Protein AF-A0AAD6TSK4-F1 (afdb_monomer_lite)

pLDDT: mean 87.43, std 9.71, range [56.28, 97.94]

Organism: NCBI:txid1033014

Foldseek 3Di:
DDPLPVVALCLVVPPVSVVVLCVCPDPPDHDDDDDDPPPCPVSSVRNNLLVDPDADDDCDQDPVQWFDCQNVCLCVPQVVVCVVPVVCNVVSVVVSVVSVVVVVVVLVVVVVVLVVVCVVVPDDSVSSNVSSRVRGD

Secondary structure (DSSP, 8-state):
--GGGTTTTGGGTSHHHHHHHHHHS-TTS-------TTSSHHHHHHHHHHHS------SS--TT--S-SHHHHHIIIIIHHHHH-GGGHHHHHHHHHHHHHHHHHHHHHHHHHHHHHHHHH---HHHHHHHHHHHH-

Structure (mmCIF, N/CA/C/O backbone):
data_AF-A0AAD6TSK4-F1
#
_entry.id   AF-A0AAD6TSK4-F1
#
loop_
_atom_site.group_PDB
_atom_site.id
_atom_site.type_symbol
_atom_site.label_atom_id
_atom_site.label_alt_id
_atom_site.label_comp_id
_atom_site.label_asym_id
_atom_site.label_entity_id
_atom_site.label_seq_id
_atom_site.pdbx_PDB_ins_code
_atom_site.Cartn_x
_atom_site.Cartn_y
_atom_site.Cartn_z
_atom_site.occupancy
_atom_site.B_iso_or_equiv
_atom_site.auth_seq_id
_atom_site.auth_comp_id
_atom_site.auth_asym_id
_atom_site.auth_atom_id
_atom_site.pdbx_PDB_model_num
ATOM 1 N N . PRO A 1 1 ? -20.853 1.005 -6.264 1.00 56.28 1 PRO A N 1
ATOM 2 C CA . PRO A 1 1 ? -20.037 0.802 -5.037 1.00 56.28 1 PRO A CA 1
ATOM 3 C C . PRO A 1 1 ? -18.964 -0.276 -5.273 1.00 56.28 1 PRO A C 1
ATOM 5 O O . PRO A 1 1 ? -19.306 -1.346 -5.761 1.00 56.28 1 PRO A O 1
ATOM 8 N N . CYS A 1 2 ? -17.683 -0.005 -4.995 1.00 76.69 2 CYS A N 1
ATOM 9 C CA . CYS A 1 2 ? -16.621 -0.999 -5.198 1.00 76.69 2 CYS A CA 1
ATOM 10 C C . CYS A 1 2 ? -16.609 -2.007 -4.037 1.00 76.69 2 CYS A C 1
ATOM 12 O O . CYS A 1 2 ? -16.344 -1.616 -2.901 1.00 76.69 2 CYS A O 1
ATOM 14 N N . MET A 1 3 ? -16.881 -3.294 -4.307 1.00 81.56 3 MET A N 1
ATOM 15 C CA . MET A 1 3 ? -16.927 -4.344 -3.270 1.00 81.56 3 MET A CA 1
ATOM 16 C C . MET A 1 3 ? -15.614 -4.472 -2.485 1.00 81.56 3 MET A C 1
ATOM 18 O O . MET A 1 3 ? -15.630 -4.847 -1.316 1.00 81.56 3 MET A O 1
ATOM 22 N N . LEU A 1 4 ? -14.479 -4.096 -3.083 1.00 85.12 4 LEU A N 1
ATOM 23 C CA . LEU A 1 4 ? -13.184 -4.086 -2.396 1.00 85.12 4 LEU A CA 1
ATOM 24 C C . LEU A 1 4 ? -13.144 -3.121 -1.204 1.00 85.12 4 LEU A C 1
ATOM 26 O O . LEU A 1 4 ? -12.417 -3.388 -0.252 1.00 85.12 4 LEU A O 1
ATOM 30 N N . LEU A 1 5 ? -13.932 -2.043 -1.238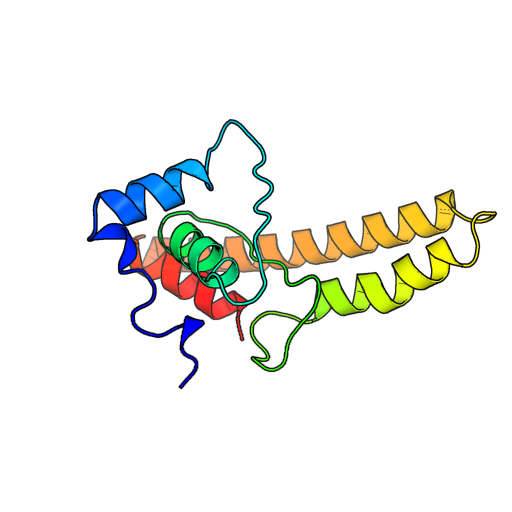 1.00 88.00 5 LEU A N 1
ATOM 31 C CA . LEU A 1 5 ? -13.977 -1.021 -0.189 1.00 88.00 5 LEU A CA 1
ATOM 32 C C . LEU A 1 5 ? -15.152 -1.206 0.782 1.00 88.00 5 LEU A C 1
ATOM 34 O O . LEU A 1 5 ? -15.238 -0.484 1.775 1.00 88.00 5 LEU A O 1
ATOM 38 N N . HIS A 1 6 ? -16.063 -2.143 0.498 1.00 89.56 6 HIS A N 1
ATOM 39 C CA . HIS A 1 6 ? -17.208 -2.415 1.362 1.00 89.56 6 HIS A CA 1
ATOM 40 C C . HIS A 1 6 ? -16.731 -2.937 2.717 1.00 89.56 6 HIS A C 1
ATOM 42 O O . HIS A 1 6 ? -16.049 -3.961 2.773 1.00 89.56 6 HIS A O 1
ATOM 48 N N . ASP A 1 7 ? -17.106 -2.239 3.788 1.00 90.69 7 ASP A N 1
ATOM 49 C CA . ASP A 1 7 ? -16.745 -2.586 5.164 1.00 90.69 7 ASP A CA 1
ATOM 50 C C . ASP A 1 7 ? -15.233 -2.808 5.363 1.00 90.69 7 ASP A C 1
ATOM 52 O O . ASP A 1 7 ? -14.779 -3.768 5.979 1.00 90.69 7 ASP A O 1
ATOM 56 N N . LEU A 1 8 ? -14.425 -1.959 4.720 1.00 92.19 8 LEU A N 1
ATOM 57 C CA . LEU A 1 8 ? -12.967 -2.038 4.758 1.00 92.19 8 LEU A CA 1
ATOM 58 C C . LEU A 1 8 ? -12.431 -1.786 6.176 1.00 92.19 8 LEU A C 1
ATOM 60 O O . LEU A 1 8 ? -12.759 -0.759 6.778 1.00 92.19 8 LEU A O 1
ATOM 64 N N . GLY A 1 9 ? -11.565 -2.671 6.664 1.00 92.38 9 GLY A N 1
ATOM 65 C CA . GLY A 1 9 ? -10.989 -2.624 8.010 1.00 92.38 9 GLY A CA 1
ATOM 66 C C . GLY A 1 9 ? -11.625 -3.620 8.983 1.00 92.38 9 GLY A C 1
ATOM 67 O O . GLY A 1 9 ? -11.041 -3.875 10.028 1.00 92.38 9 GLY A O 1
ATOM 68 N N . SER A 1 10 ? -12.768 -4.219 8.635 1.00 93.31 10 SER A N 1
ATOM 69 C CA . SER A 1 10 ? -13.519 -5.157 9.489 1.00 93.31 10 SER A CA 1
ATOM 70 C C . SER A 1 10 ? -12.761 -6.439 9.841 1.00 93.31 10 SER A C 1
ATOM 72 O O . SER A 1 10 ? -13.117 -7.130 10.792 1.00 93.31 10 SER A O 1
ATOM 74 N N . PHE A 1 11 ? -11.676 -6.775 9.131 1.00 93.69 11 PHE A N 1
ATOM 75 C CA . PHE A 1 11 ? -10.899 -7.981 9.441 1.00 93.69 11 PHE A CA 1
ATOM 76 C C . PHE A 1 11 ? -10.208 -7.891 10.809 1.00 93.69 11 PHE A C 1
ATOM 78 O O . PHE A 1 11 ? -9.750 -8.912 11.313 1.00 93.69 11 PHE A O 1
ATOM 85 N N . SER A 1 12 ? -10.110 -6.702 11.418 1.00 90.44 12 SER A N 1
ATOM 86 C CA . SER A 1 12 ? -9.619 -6.552 12.794 1.00 90.44 12 SER A CA 1
ATOM 87 C C . SER A 1 12 ? -10.542 -7.169 13.844 1.00 90.44 12 SER A C 1
ATOM 89 O O . SER A 1 12 ? -10.062 -7.519 14.930 1.00 90.44 12 SER A O 1
ATOM 91 N N . ASP A 1 13 ? -11.829 -7.292 13.514 1.00 92.88 13 ASP A N 1
ATOM 92 C CA . ASP A 1 13 ? -12.900 -7.657 14.442 1.00 92.88 13 ASP A CA 1
ATOM 93 C C . ASP A 1 13 ? -13.085 -9.182 14.519 1.00 92.88 13 ASP A C 1
ATOM 95 O O . ASP A 1 13 ? -13.572 -9.706 15.520 1.00 92.88 13 ASP A O 1
ATOM 99 N N . ASP A 1 14 ? -12.615 -9.904 13.498 1.00 94.75 14 ASP A N 1
ATOM 100 C CA . ASP A 1 14 ? -12.588 -11.364 13.438 1.00 94.75 14 ASP A CA 1
ATOM 101 C C . ASP A 1 14 ? -11.169 -11.889 13.756 1.00 94.75 14 ASP A C 1
ATOM 103 O O . ASP A 1 14 ? -10.217 -11.604 13.018 1.00 94.75 14 ASP A O 1
ATOM 107 N N . PRO A 1 15 ? -10.986 -12.683 14.831 1.00 94.38 15 PRO A N 1
ATOM 108 C CA . PRO A 1 15 ? -9.677 -13.208 15.216 1.00 94.38 15 PRO A CA 1
ATOM 109 C C . PRO A 1 15 ? -8.973 -14.029 14.126 1.00 94.38 15 PRO A C 1
ATOM 111 O O . PRO A 1 15 ? -7.754 -13.916 13.981 1.00 94.38 15 PRO A O 1
ATOM 114 N N . VAL A 1 16 ? -9.719 -14.821 13.350 1.00 94.69 16 VAL A N 1
ATOM 115 C CA . VAL A 1 16 ? -9.183 -15.703 12.303 1.00 94.69 16 VAL A CA 1
ATOM 116 C C . VAL A 1 16 ? -8.719 -14.881 11.104 1.00 94.69 16 VAL A C 1
ATOM 118 O O . VAL A 1 16 ? -7.630 -15.101 10.564 1.00 94.69 16 VAL A O 1
ATOM 121 N N . LEU A 1 17 ? -9.517 -13.897 10.685 1.00 93.50 17 LEU A N 1
ATOM 122 C CA . LEU A 1 17 ? -9.142 -13.006 9.585 1.00 93.50 17 LEU A CA 1
ATOM 123 C C . LEU A 1 17 ? -7.955 -12.119 9.961 1.00 93.50 17 LEU A C 1
ATOM 125 O O . LEU A 1 17 ? -7.045 -11.934 9.146 1.00 93.50 17 LEU A O 1
ATOM 129 N N . ARG A 1 18 ? -7.916 -11.637 11.204 1.00 93.50 18 ARG A N 1
ATOM 130 C CA . ARG A 1 18 ? -6.787 -10.878 11.742 1.00 93.50 18 ARG A CA 1
ATOM 131 C C . ARG A 1 18 ? -5.499 -11.696 11.753 1.00 93.50 18 ARG A C 1
ATOM 133 O O . ARG A 1 18 ? -4.464 -11.205 11.308 1.00 93.50 18 ARG A O 1
ATOM 140 N N . GLU A 1 19 ? -5.548 -12.949 12.203 1.00 93.19 19 GLU A N 1
ATOM 141 C CA . GLU A 1 19 ? -4.386 -13.846 12.172 1.00 93.19 19 GLU A CA 1
ATOM 142 C C . GLU A 1 19 ? -3.883 -14.069 10.740 1.00 93.19 19 GLU A C 1
ATOM 144 O O . GLU A 1 19 ? -2.682 -13.983 10.472 1.00 93.19 19 GLU A O 1
ATOM 149 N N . ARG A 1 20 ? -4.800 -14.255 9.784 1.00 92.06 20 ARG A N 1
ATOM 150 C CA . ARG A 1 20 ? -4.450 -14.397 8.367 1.00 92.06 20 ARG A CA 1
ATOM 151 C C . ARG A 1 20 ? -3.748 -13.158 7.809 1.00 92.06 20 ARG A C 1
ATOM 153 O O . ARG A 1 20 ? -2.771 -13.295 7.073 1.00 92.06 20 ARG A O 1
ATOM 160 N N . VAL A 1 21 ? -4.229 -11.961 8.148 1.00 94.06 21 VAL A N 1
ATOM 161 C CA . VAL A 1 21 ? -3.594 -10.691 7.759 1.00 94.06 21 VAL A CA 1
ATOM 162 C C . VAL A 1 21 ? -2.206 -10.565 8.387 1.00 94.06 21 VAL A C 1
ATOM 164 O O . VAL A 1 21 ? -1.247 -10.273 7.673 1.00 94.06 21 VAL A O 1
ATOM 167 N N . ASN A 1 22 ? -2.061 -10.877 9.676 1.00 91.81 22 ASN A N 1
ATOM 168 C CA . ASN A 1 22 ? -0.774 -10.850 10.378 1.00 91.81 22 ASN A CA 1
ATOM 169 C C . ASN A 1 22 ? 0.240 -11.851 9.803 1.00 91.81 22 ASN A C 1
ATOM 171 O O . ASN A 1 22 ? 1.437 -11.570 9.744 1.00 91.81 22 ASN A O 1
ATOM 175 N N . GLY A 1 23 ? -0.227 -13.002 9.311 1.00 91.44 23 GLY A N 1
ATOM 176 C CA . GLY A 1 23 ? 0.613 -13.959 8.594 1.00 91.44 23 GLY A CA 1
ATOM 177 C C . GLY A 1 23 ? 1.223 -13.384 7.309 1.00 91.44 23 GLY A C 1
ATOM 178 O O . GLY A 1 23 ? 2.332 -13.778 6.932 1.00 91.44 23 GLY A O 1
ATOM 179 N N . ILE A 1 24 ? 0.530 -12.439 6.663 1.00 92.56 24 ILE A N 1
ATOM 180 C CA . ILE A 1 24 ? 0.983 -11.750 5.447 1.00 92.56 24 ILE A CA 1
ATOM 181 C C . ILE A 1 24 ? 1.868 -10.547 5.796 1.00 92.56 24 ILE A C 1
ATOM 183 O O . ILE A 1 24 ? 2.960 -10.411 5.242 1.00 92.56 24 ILE A O 1
ATOM 187 N N . PHE A 1 25 ? 1.411 -9.692 6.712 1.00 91.44 25 PHE A N 1
ATOM 188 C CA . PHE A 1 25 ? 2.080 -8.458 7.129 1.00 91.44 25 PHE A CA 1
ATOM 189 C C . PHE A 1 25 ? 2.993 -8.715 8.329 1.00 91.44 25 PHE A C 1
ATOM 191 O O . PHE A 1 25 ? 2.711 -8.322 9.458 1.00 91.44 25 PHE A O 1
ATOM 198 N N . ASN A 1 26 ? 4.108 -9.390 8.066 1.00 86.38 26 ASN A N 1
ATOM 199 C CA . ASN A 1 26 ? 5.119 -9.702 9.067 1.00 86.38 26 ASN A CA 1
ATOM 200 C C . ASN A 1 26 ? 6.333 -8.765 8.906 1.00 86.38 26 ASN A C 1
ATOM 202 O O . ASN A 1 26 ? 6.787 -8.524 7.790 1.00 86.38 26 ASN A O 1
ATOM 206 N N . LYS A 1 27 ? 6.847 -8.225 10.018 1.00 85.50 27 LYS A N 1
ATOM 207 C CA . LYS A 1 27 ? 7.949 -7.245 10.024 1.00 85.50 27 LYS A CA 1
ATOM 208 C C . LYS A 1 27 ? 9.307 -7.849 9.648 1.00 85.50 27 LYS A C 1
ATOM 210 O O . LYS A 1 27 ? 10.162 -7.125 9.150 1.00 85.50 27 LYS A O 1
ATOM 215 N N . ASP A 1 28 ? 9.479 -9.152 9.842 1.00 90.00 28 ASP A N 1
ATOM 216 C CA . ASP A 1 28 ? 10.769 -9.841 9.735 1.00 90.00 28 ASP A CA 1
ATOM 217 C C . ASP A 1 28 ? 10.950 -10.570 8.396 1.00 90.00 28 ASP A C 1
ATOM 219 O O . ASP A 1 28 ? 12.004 -11.149 8.132 1.00 90.00 28 ASP A O 1
ATOM 223 N N . ARG A 1 29 ? 9.926 -10.574 7.529 1.00 89.62 29 ARG A N 1
ATOM 224 C CA . ARG A 1 29 ? 9.975 -11.279 6.242 1.00 89.62 29 ARG A CA 1
ATOM 225 C C . ARG A 1 29 ? 9.193 -10.580 5.143 1.00 89.62 29 ARG A C 1
ATOM 227 O O . ARG A 1 29 ? 8.146 -9.981 5.368 1.00 89.62 29 ARG A O 1
ATOM 234 N N . HIS A 1 30 ? 9.660 -10.756 3.913 1.00 91.94 30 HIS A N 1
ATOM 235 C CA . HIS A 1 30 ? 8.878 -10.430 2.727 1.00 91.94 30 HIS A CA 1
ATOM 236 C C . HIS A 1 30 ? 7.887 -11.557 2.425 1.00 91.94 30 HIS A C 1
ATOM 238 O O . HIS A 1 30 ? 8.261 -12.730 2.409 1.00 91.94 30 HIS A O 1
ATOM 244 N N . THR A 1 31 ? 6.634 -11.200 2.143 1.00 93.38 31 THR A N 1
ATOM 245 C CA . THR A 1 31 ? 5.586 -12.167 1.800 1.00 93.38 31 THR A CA 1
ATOM 246 C C . THR A 1 31 ? 5.206 -12.041 0.332 1.00 93.38 31 THR A C 1
ATOM 248 O O . THR A 1 31 ? 4.863 -10.958 -0.141 1.00 93.38 31 THR A O 1
ATOM 251 N N . PHE A 1 32 ? 5.200 -13.167 -0.380 1.00 92.38 32 PHE A N 1
ATOM 252 C CA . PHE A 1 32 ? 4.661 -13.260 -1.733 1.00 92.38 32 PHE A CA 1
ATOM 253 C C . PHE A 1 32 ? 3.332 -14.023 -1.708 1.00 92.38 32 PHE A C 1
ATOM 255 O O . PHE A 1 32 ? 3.297 -15.212 -1.399 1.00 92.38 32 PHE A O 1
ATOM 262 N N . LEU A 1 33 ? 2.223 -13.336 -2.002 1.00 91.44 33 LEU A N 1
ATOM 263 C CA . LEU A 1 33 ? 0.878 -13.917 -1.960 1.00 91.44 33 LEU A CA 1
ATOM 264 C C . LEU A 1 33 ? 0.418 -14.342 -3.361 1.00 91.44 33 LEU A C 1
ATOM 266 O O . LEU A 1 33 ? -0.034 -13.517 -4.158 1.00 91.44 33 LEU A O 1
ATOM 270 N N . VAL A 1 34 ? 0.470 -15.646 -3.633 1.00 90.69 34 VAL A N 1
ATOM 271 C CA . VAL A 1 34 ? 0.016 -16.243 -4.899 1.00 90.69 34 VAL A CA 1
ATOM 272 C C . VAL A 1 34 ? -1.271 -17.017 -4.671 1.00 90.69 34 VAL A C 1
ATOM 274 O O . VAL A 1 34 ? -1.339 -17.849 -3.779 1.00 90.69 34 VAL A O 1
ATOM 277 N N . ASN A 1 35 ? -2.295 -16.730 -5.475 1.00 88.50 35 ASN A N 1
ATOM 278 C CA . ASN A 1 35 ? -3.575 -17.442 -5.495 1.00 88.50 35 ASN A CA 1
ATOM 279 C C . ASN A 1 35 ? -4.294 -17.194 -6.827 1.00 88.50 35 ASN A C 1
ATOM 281 O O . ASN A 1 35 ? -3.958 -16.245 -7.549 1.00 88.50 35 ASN A O 1
ATOM 285 N N . ALA A 1 36 ? -5.34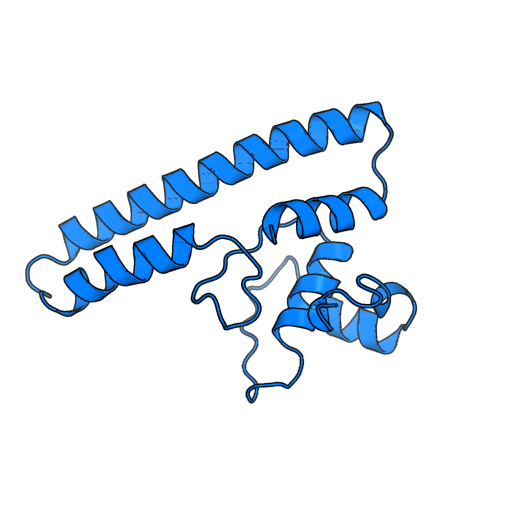2 -17.974 -7.102 1.00 87.81 36 ALA A N 1
ATOM 286 C CA . ALA A 1 36 ? -6.214 -17.782 -8.259 1.00 87.81 36 ALA A CA 1
ATOM 287 C C . ALA A 1 36 ? -6.825 -16.357 -8.316 1.00 87.81 36 ALA A C 1
ATOM 289 O O . ALA A 1 36 ? -6.949 -15.681 -7.285 1.00 87.81 36 ALA A O 1
ATOM 290 N N . PRO A 1 37 ? -7.171 -15.831 -9.506 1.00 85.69 37 PRO A N 1
ATOM 291 C CA . PRO A 1 37 ? -7.915 -14.576 -9.632 1.00 85.69 37 PRO A CA 1
ATOM 292 C C . PRO A 1 37 ? -9.213 -14.595 -8.807 1.00 85.69 37 PRO A C 1
ATOM 294 O O . PRO A 1 37 ? -9.815 -15.645 -8.619 1.00 85.69 37 PRO A O 1
ATOM 297 N N . GLY A 1 38 ? -9.633 -13.444 -8.278 1.00 83.81 38 GLY A N 1
ATOM 298 C CA . GLY A 1 38 ? -10.889 -13.334 -7.518 1.00 83.81 38 GLY A CA 1
ATOM 299 C C . GLY A 1 38 ? -10.860 -13.841 -6.067 1.00 83.81 38 GLY A C 1
ATOM 300 O O . GLY A 1 38 ? -11.800 -13.581 -5.329 1.00 83.81 38 GLY A O 1
ATOM 301 N N . THR A 1 39 ? -9.776 -14.459 -5.585 1.00 87.62 39 THR A N 1
ATOM 302 C CA . THR A 1 39 ? -9.697 -14.998 -4.206 1.00 87.62 39 THR A CA 1
ATOM 303 C C . THR A 1 39 ? -9.467 -13.943 -3.108 1.00 87.62 39 THR A C 1
ATOM 305 O O . THR A 1 39 ? -8.986 -14.272 -2.025 1.00 87.62 39 THR A O 1
ATOM 308 N N . GLY A 1 40 ? -9.698 -12.658 -3.388 1.00 88.94 40 GLY A N 1
ATOM 309 C CA . GLY A 1 40 ? -9.562 -11.591 -2.389 1.00 88.94 40 GLY A CA 1
ATOM 310 C C . GLY A 1 40 ? -8.128 -11.171 -2.032 1.00 88.94 40 GLY A C 1
ATOM 311 O O . GLY A 1 40 ? -7.933 -10.538 -1.002 1.00 88.94 40 GLY A O 1
ATOM 312 N N . LYS A 1 41 ? -7.114 -11.461 -2.864 1.00 91.69 41 LYS A N 1
ATOM 313 C CA . LYS A 1 41 ? -5.716 -11.031 -2.613 1.00 91.69 41 LYS A CA 1
ATOM 314 C C . LYS A 1 41 ? -5.594 -9.522 -2.368 1.00 91.69 41 LYS A C 1
ATOM 316 O O . LYS A 1 41 ? -4.975 -9.101 -1.398 1.00 91.69 41 LYS A O 1
ATOM 321 N N . THR A 1 42 ? -6.219 -8.721 -3.232 1.00 91.88 42 THR A N 1
ATOM 322 C CA . THR A 1 42 ? -6.236 -7.257 -3.111 1.00 91.88 42 THR A CA 1
ATOM 323 C C . THR A 1 42 ? -6.935 -6.818 -1.828 1.00 91.88 42 THR A C 1
ATOM 325 O O . THR A 1 42 ? -6.431 -5.948 -1.127 1.00 91.88 42 THR A O 1
ATOM 328 N N . ARG A 1 43 ? -8.045 -7.478 -1.465 1.00 92.81 43 ARG A N 1
ATOM 329 C CA . ARG A 1 43 ? -8.751 -7.211 -0.208 1.00 92.81 43 ARG A CA 1
ATOM 330 C C . ARG A 1 43 ? -7.868 -7.499 1.007 1.00 92.81 43 ARG A C 1
ATOM 332 O O . ARG A 1 43 ? -7.783 -6.651 1.878 1.00 92.81 43 ARG A O 1
ATOM 339 N N . LEU A 1 44 ? -7.152 -8.625 1.036 1.00 94.12 44 LEU A N 1
ATOM 340 C CA . LEU A 1 44 ? -6.207 -8.947 2.116 1.00 94.12 44 LEU A CA 1
ATOM 341 C C . LEU A 1 44 ? -5.088 -7.904 2.249 1.00 94.12 44 LEU A C 1
ATOM 343 O O . LEU A 1 44 ? -4.718 -7.544 3.363 1.00 94.12 44 LEU A O 1
ATOM 347 N N . ALA A 1 45 ? -4.567 -7.399 1.126 1.00 93.94 45 ALA A N 1
ATOM 348 C CA . ALA A 1 45 ? -3.573 -6.328 1.145 1.00 93.94 45 ALA A CA 1
ATOM 349 C C . ALA A 1 45 ? -4.148 -5.021 1.720 1.00 93.94 45 ALA A C 1
ATOM 351 O O . ALA A 1 45 ? -3.490 -4.361 2.520 1.00 93.94 45 ALA A O 1
ATOM 352 N N . PHE A 1 46 ? -5.380 -4.665 1.350 1.00 94.69 46 PHE A N 1
ATOM 353 C CA . PHE A 1 46 ? -6.066 -3.480 1.868 1.00 94.69 46 PHE A CA 1
ATOM 354 C C . PHE A 1 46 ? -6.361 -3.592 3.365 1.00 94.69 46 PHE A C 1
ATOM 356 O O . PHE A 1 46 ? -6.054 -2.672 4.112 1.00 94.69 46 PHE A O 1
ATOM 363 N N . GLU A 1 47 ? -6.872 -4.734 3.820 1.00 95.50 47 GLU A N 1
ATOM 364 C CA . GLU A 1 47 ? -7.133 -4.990 5.241 1.00 95.50 47 GLU A CA 1
ATOM 365 C C . GLU A 1 47 ? -5.852 -4.893 6.080 1.00 95.50 47 GLU A C 1
ATOM 367 O O . GLU A 1 47 ? -5.835 -4.249 7.129 1.00 95.50 47 GLU A O 1
ATOM 372 N N . GLY A 1 48 ? -4.735 -5.432 5.585 1.00 95.06 48 GLY A N 1
ATOM 373 C CA . GLY A 1 48 ? -3.448 -5.273 6.260 1.00 95.06 48 GLY A CA 1
ATOM 374 C C . GLY A 1 48 ? -2.953 -3.832 6.324 1.00 95.06 48 GLY A C 1
ATOM 375 O O . GLY A 1 48 ? -2.377 -3.444 7.339 1.00 95.06 48 GLY A O 1
ATOM 376 N N . LEU A 1 49 ? -3.232 -3.017 5.304 1.00 95.31 49 LEU A N 1
ATOM 377 C CA . LEU A 1 49 ? -2.926 -1.581 5.301 1.00 95.31 49 LEU A CA 1
ATOM 378 C C . LEU A 1 49 ? -3.902 -0.740 6.141 1.00 95.31 49 LEU A C 1
ATOM 380 O O . LEU A 1 49 ? -3.580 0.388 6.501 1.00 95.31 49 LEU A O 1
ATOM 384 N N . CYS A 1 50 ? -5.068 -1.273 6.507 1.00 94.88 50 CYS A N 1
ATOM 385 C CA . CYS A 1 50 ? -5.902 -0.668 7.546 1.00 94.88 50 CYS A CA 1
ATOM 386 C C . CYS A 1 50 ? -5.322 -0.889 8.948 1.00 94.88 50 CYS A C 1
ATOM 388 O O . CYS A 1 50 ? -5.521 -0.049 9.816 1.00 94.88 50 CYS A O 1
ATOM 390 N N . GLN A 1 51 ? -4.573 -1.975 9.155 1.00 92.50 51 GLN A N 1
ATOM 391 C CA . GLN A 1 51 ? -3.964 -2.326 10.445 1.00 92.50 51 GLN A CA 1
ATOM 392 C C . GLN A 1 51 ? -2.517 -1.818 10.575 1.00 92.50 51 GLN A C 1
ATOM 394 O O . GLN A 1 51 ? -2.008 -1.617 11.681 1.00 92.50 51 GLN A O 1
ATOM 399 N N . ASN A 1 52 ? -1.845 -1.555 9.452 1.00 93.25 52 ASN A N 1
ATOM 400 C CA . ASN A 1 52 ? -0.440 -1.164 9.394 1.00 93.25 52 ASN A CA 1
ATOM 401 C C . ASN A 1 52 ? -0.247 0.062 8.503 1.00 93.25 52 ASN A C 1
ATOM 403 O O . ASN A 1 52 ? -0.783 0.136 7.401 1.00 93.25 52 ASN A O 1
ATOM 407 N N . TRP A 1 53 ? 0.594 0.998 8.939 1.00 94.19 53 TRP A N 1
ATOM 408 C CA . TRP A 1 53 ? 1.052 2.072 8.064 1.00 94.19 53 TRP A CA 1
ATOM 409 C C . TRP A 1 53 ? 1.857 1.497 6.900 1.00 94.19 53 TRP A C 1
ATOM 411 O O . TRP A 1 53 ? 2.769 0.696 7.107 1.00 94.19 53 TRP A O 1
ATOM 421 N N . GLY A 1 54 ? 1.548 1.920 5.677 1.00 94.38 54 GLY A N 1
ATOM 422 C CA . GLY A 1 54 ? 2.250 1.415 4.507 1.00 94.38 54 GLY A CA 1
ATOM 423 C C . GLY A 1 54 ? 1.855 2.092 3.206 1.00 94.38 54 GLY A C 1
ATOM 424 O O . GLY A 1 54 ? 0.920 2.892 3.145 1.00 94.38 54 GLY A O 1
ATOM 425 N N . LEU A 1 55 ? 2.604 1.758 2.158 1.00 94.88 55 LEU A N 1
ATOM 426 C CA . LEU A 1 55 ? 2.393 2.252 0.804 1.00 94.88 55 LEU A CA 1
ATOM 427 C C . LEU A 1 55 ? 1.833 1.140 -0.085 1.00 94.88 55 LEU A C 1
ATOM 429 O O . LEU A 1 55 ? 2.342 0.020 -0.067 1.00 94.88 55 LEU A O 1
ATOM 433 N N . TYR A 1 56 ? 0.826 1.458 -0.896 1.00 94.19 56 TYR A N 1
ATOM 434 C CA . TYR A 1 56 ? 0.226 0.526 -1.850 1.00 94.19 56 TYR A CA 1
ATOM 435 C C . TYR A 1 56 ? 0.584 0.892 -3.290 1.00 94.19 56 TYR A C 1
ATOM 437 O O . TYR A 1 56 ? 0.181 1.944 -3.783 1.00 94.19 56 TYR A O 1
ATOM 445 N N . PHE A 1 57 ? 1.310 0.024 -3.994 1.00 92.12 57 PHE A N 1
ATOM 446 C CA . PHE A 1 57 ? 1.680 0.239 -5.395 1.00 92.12 57 PHE A CA 1
ATOM 447 C C . PHE A 1 57 ? 0.926 -0.718 -6.319 1.00 92.12 57 PHE A C 1
ATOM 449 O O . PHE A 1 57 ? 1.039 -1.937 -6.187 1.00 92.12 57 PHE A O 1
ATOM 456 N N . THR A 1 58 ? 0.219 -0.169 -7.307 1.00 89.50 58 THR A N 1
ATOM 457 C CA . THR A 1 58 ? -0.507 -0.957 -8.308 1.00 89.50 58 THR A CA 1
ATOM 458 C C . THR A 1 58 ? 0.378 -1.228 -9.523 1.00 89.50 58 THR A C 1
ATOM 460 O O . THR A 1 58 ? 0.653 -0.335 -10.322 1.00 89.50 58 THR A O 1
ATOM 463 N N . ALA A 1 59 ? 0.829 -2.473 -9.694 1.00 83.19 59 ALA A N 1
ATOM 464 C CA . ALA A 1 59 ? 1.645 -2.854 -10.854 1.00 83.19 59 ALA A CA 1
ATOM 465 C C . ALA A 1 59 ? 0.831 -2.910 -12.163 1.00 83.19 59 ALA A C 1
ATOM 467 O O . ALA A 1 59 ? 1.356 -2.617 -13.236 1.00 83.19 59 ALA A O 1
ATOM 468 N N . ALA A 1 60 ? -0.452 -3.264 -12.079 1.00 81.50 60 ALA A N 1
ATOM 469 C CA . ALA A 1 60 ? -1.388 -3.261 -13.195 1.00 81.50 60 ALA A CA 1
ATOM 470 C C . ALA A 1 60 ? -2.762 -2.831 -12.680 1.00 81.50 60 ALA A C 1
ATOM 472 O O . ALA A 1 60 ? -3.313 -3.484 -11.797 1.00 81.50 60 ALA A O 1
ATOM 473 N N . VAL A 1 61 ? -3.278 -1.721 -13.206 1.00 71.94 61 VAL A N 1
ATOM 474 C CA . VAL A 1 61 ? -4.620 -1.233 -12.866 1.00 71.94 61 VAL A CA 1
ATOM 475 C C . VAL A 1 61 ? -5.631 -2.078 -13.642 1.00 71.94 61 VAL A C 1
ATOM 477 O O . VAL A 1 61 ? -5.489 -2.243 -14.859 1.00 71.94 61 VAL A O 1
ATOM 480 N N . ASP A 1 62 ? -6.585 -2.676 -12.932 1.00 71.75 62 ASP A N 1
ATOM 481 C CA . ASP A 1 62 ? -7.686 -3.442 -13.518 1.00 71.75 62 ASP A CA 1
ATOM 482 C C . ASP A 1 62 ? -8.925 -2.551 -13.728 1.00 71.75 62 ASP A C 1
ATOM 484 O O . ASP A 1 62 ? -8.881 -1.336 -13.549 1.00 71.75 62 ASP A O 1
ATOM 488 N N . SER A 1 63 ? -10.053 -3.144 -14.120 1.00 69.44 63 SER A N 1
ATOM 489 C CA . SER A 1 63 ? -11.302 -2.415 -14.374 1.00 69.44 63 SER A CA 1
ATOM 490 C C . SER A 1 63 ? -11.911 -1.733 -13.142 1.00 69.44 63 SER A C 1
ATOM 492 O O . SER A 1 63 ? -12.905 -1.029 -13.288 1.00 69.44 63 SER A O 1
ATOM 494 N N . SER A 1 64 ? -11.380 -1.964 -11.934 1.00 69.94 64 SER A N 1
ATOM 495 C CA . SER A 1 64 ? -11.833 -1.270 -10.723 1.00 69.94 64 SER A CA 1
ATOM 496 C C . SER A 1 64 ? -11.276 0.150 -10.596 1.00 69.94 64 SER A C 1
ATOM 498 O O . SER A 1 64 ? -11.788 0.905 -9.772 1.00 69.94 64 SER A O 1
ATOM 500 N N . ASP A 1 65 ? -10.260 0.494 -11.400 1.00 75.88 65 ASP A N 1
ATOM 501 C CA . ASP A 1 65 ? -9.558 1.787 -11.409 1.00 75.88 65 ASP A CA 1
ATOM 502 C C . ASP A 1 65 ? -9.075 2.231 -10.013 1.00 75.88 65 ASP A C 1
ATOM 504 O O . ASP A 1 65 ? -8.996 3.414 -9.696 1.00 75.88 65 ASP A O 1
ATOM 508 N N . LEU A 1 66 ? -8.786 1.255 -9.138 1.00 83.56 66 LEU A N 1
ATOM 509 C CA . LEU A 1 66 ? -8.288 1.501 -7.789 1.00 83.56 66 LEU A CA 1
ATOM 510 C C . LEU A 1 66 ? -6.756 1.532 -7.753 1.00 83.56 66 LEU A C 1
ATOM 512 O O . LEU A 1 66 ? -6.072 0.563 -8.102 1.00 83.56 66 LEU A O 1
ATOM 516 N N . GLY A 1 67 ? -6.229 2.624 -7.204 1.00 85.25 67 GLY A N 1
ATOM 517 C CA . GLY A 1 67 ? -4.796 2.853 -7.038 1.00 85.25 67 GLY A CA 1
ATOM 518 C C . GLY A 1 67 ? -4.166 3.633 -8.187 1.00 85.25 67 GLY A C 1
ATOM 519 O O . GLY A 1 67 ? -4.678 3.679 -9.300 1.00 85.25 67 GLY A O 1
ATOM 520 N N . SER A 1 68 ? -3.017 4.255 -7.916 1.00 87.06 68 SER A N 1
ATOM 521 C CA . SER A 1 68 ? -2.367 5.098 -8.923 1.00 87.06 68 SER A CA 1
ATOM 522 C C . SER A 1 68 ? -1.734 4.292 -10.067 1.00 87.06 68 SER A C 1
ATOM 524 O O . SER A 1 68 ? -1.156 3.215 -9.883 1.00 87.06 68 SER A O 1
ATOM 526 N N . ASN A 1 69 ? -1.790 4.873 -11.267 1.00 87.44 69 ASN A N 1
ATOM 527 C CA . ASN A 1 69 ? -1.246 4.297 -12.495 1.00 87.44 69 ASN A CA 1
ATOM 528 C C . ASN A 1 69 ? 0.268 4.547 -12.671 1.00 87.44 69 ASN A C 1
ATOM 530 O O . ASN A 1 69 ? 0.847 4.134 -13.677 1.00 87.44 69 ASN A O 1
ATOM 534 N N . ASP A 1 70 ? 0.927 5.216 -11.718 1.00 88.38 70 ASP A N 1
ATOM 535 C CA . ASP A 1 70 ? 2.323 5.658 -11.857 1.00 88.38 70 ASP A CA 1
ATOM 536 C C . ASP A 1 70 ? 3.272 4.476 -12.075 1.00 88.38 70 ASP A C 1
ATOM 538 O O . ASP A 1 70 ? 4.079 4.468 -13.007 1.00 88.38 70 ASP A O 1
ATOM 542 N N . MET A 1 71 ? 3.130 3.432 -11.252 1.00 87.88 71 MET A N 1
ATOM 543 C CA . MET A 1 71 ? 3.962 2.234 -11.352 1.00 87.88 71 MET A CA 1
ATOM 544 C C . MET A 1 71 ? 3.701 1.481 -12.657 1.00 87.88 71 MET A C 1
ATOM 546 O O . MET A 1 71 ? 4.634 1.122 -13.370 1.00 87.88 71 MET A O 1
ATOM 550 N N . ASN A 1 72 ? 2.432 1.282 -13.011 1.00 87.75 72 ASN A N 1
ATOM 551 C CA . ASN A 1 72 ? 2.033 0.633 -14.258 1.00 87.75 72 ASN A CA 1
ATOM 552 C C . ASN A 1 72 ? 2.587 1.381 -15.486 1.00 87.75 72 ASN A C 1
ATOM 554 O O . ASN A 1 72 ? 3.085 0.752 -16.421 1.00 87.75 72 ASN A O 1
AT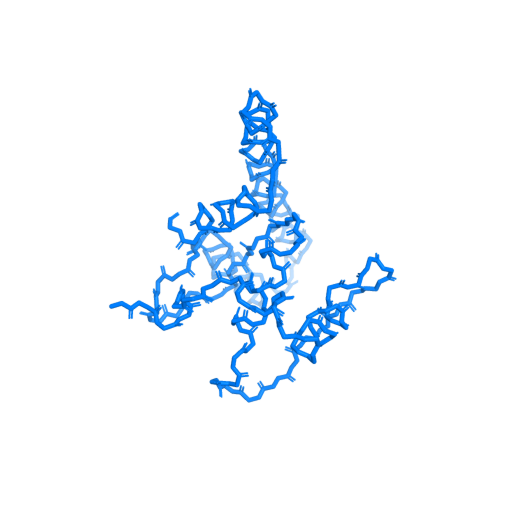OM 558 N N . ARG A 1 73 ? 2.603 2.721 -15.466 1.00 85.88 73 ARG A N 1
ATOM 559 C CA . ARG A 1 73 ? 3.214 3.540 -16.521 1.00 85.88 73 ARG A CA 1
ATOM 560 C C . ARG A 1 73 ? 4.721 3.298 -16.632 1.00 85.88 73 ARG A C 1
ATOM 562 O O . ARG A 1 73 ? 5.201 3.084 -17.744 1.00 85.88 73 ARG A O 1
ATOM 569 N N . ILE A 1 74 ? 5.450 3.264 -15.512 1.00 86.25 74 ILE A N 1
ATOM 570 C CA . ILE A 1 74 ? 6.890 2.941 -15.492 1.00 86.25 74 ILE A CA 1
ATOM 571 C C . ILE A 1 74 ? 7.129 1.528 -16.050 1.00 86.25 74 ILE A C 1
ATOM 573 O O . ILE A 1 74 ? 7.971 1.330 -16.927 1.00 86.25 74 ILE A O 1
ATOM 577 N N . LEU A 1 75 ? 6.351 0.538 -15.605 1.00 83.88 75 LEU A N 1
ATOM 578 C CA . LEU A 1 75 ? 6.485 -0.852 -16.050 1.00 83.88 75 LEU A CA 1
ATOM 579 C C . LEU A 1 75 ? 6.173 -1.019 -17.550 1.00 83.88 75 LEU A C 1
ATOM 581 O O . LEU A 1 75 ? 6.881 -1.732 -18.266 1.00 83.88 75 LEU A O 1
ATOM 585 N N . ARG A 1 76 ? 5.138 -0.348 -18.067 1.00 82.75 76 ARG A N 1
ATOM 586 C CA . ARG A 1 76 ? 4.779 -0.419 -19.493 1.00 82.75 76 ARG A CA 1
ATOM 587 C C . ARG A 1 76 ? 5.768 0.309 -20.396 1.00 82.75 76 ARG A C 1
ATOM 589 O O . ARG A 1 76 ? 6.017 -0.186 -21.494 1.00 82.75 76 ARG A O 1
ATOM 596 N N . ASN A 1 77 ? 6.315 1.439 -19.955 1.00 78.88 77 ASN A N 1
ATOM 597 C CA . ASN A 1 77 ? 7.136 2.308 -20.801 1.00 78.88 77 ASN A CA 1
ATOM 598 C C . ASN A 1 77 ? 8.637 2.057 -20.684 1.00 78.88 77 ASN A C 1
ATOM 600 O O . ASN A 1 77 ? 9.349 2.305 -21.642 1.00 78.88 77 ASN A O 1
ATOM 604 N N . GLU A 1 78 ? 9.131 1.542 -19.564 1.00 73.19 78 GLU A N 1
ATOM 605 C CA . GLU A 1 78 ? 10.577 1.385 -19.371 1.00 73.19 78 GLU A CA 1
ATOM 606 C C . GLU A 1 78 ? 10.964 -0.090 -19.293 1.00 73.19 78 GLU A C 1
ATOM 608 O O . GLU A 1 78 ? 11.856 -0.539 -20.012 1.00 73.19 78 GLU A O 1
ATOM 613 N N . VAL A 1 79 ? 10.234 -0.895 -18.510 1.00 70.44 79 VAL A N 1
ATOM 614 C CA . VAL A 1 79 ? 10.550 -2.327 -18.358 1.00 70.44 79 VAL A CA 1
ATOM 615 C C . VAL A 1 79 ? 10.290 -3.097 -19.651 1.00 70.44 79 VAL A C 1
ATOM 617 O O . VAL A 1 79 ? 11.144 -3.870 -20.082 1.00 70.44 79 VAL A O 1
ATOM 620 N N . ARG A 1 80 ? 9.159 -2.864 -20.334 1.00 70.19 80 ARG A N 1
ATOM 621 C CA . ARG A 1 80 ? 8.906 -3.517 -21.636 1.00 70.19 80 ARG A CA 1
ATOM 622 C C . ARG A 1 80 ? 9.953 -3.162 -22.687 1.00 70.19 80 ARG A C 1
ATOM 624 O O . ARG A 1 80 ? 10.285 -4.008 -23.513 1.00 70.19 80 ARG A O 1
ATOM 631 N N . TRP A 1 81 ? 10.454 -1.932 -22.682 1.00 65.94 81 TRP A N 1
ATOM 632 C CA . TRP A 1 81 ? 11.463 -1.499 -23.646 1.00 65.94 81 TRP A CA 1
ATOM 633 C C . TRP A 1 81 ? 12.841 -2.073 -23.319 1.00 65.94 81 TRP A C 1
ATOM 635 O O . TRP A 1 81 ? 13.529 -2.527 -24.232 1.00 65.94 81 TRP A O 1
ATOM 645 N N . ALA A 1 82 ? 13.193 -2.155 -22.033 1.00 68.88 82 ALA A N 1
ATOM 646 C CA . ALA A 1 82 ? 14.404 -2.820 -21.558 1.00 68.88 82 ALA A CA 1
ATOM 647 C C . ALA A 1 82 ? 14.429 -4.310 -21.944 1.00 68.88 82 ALA A C 1
ATOM 649 O O . ALA A 1 82 ? 15.392 -4.781 -22.543 1.00 68.88 82 ALA A O 1
ATOM 650 N N . LEU A 1 83 ? 13.327 -5.036 -21.705 1.00 69.31 83 LEU A N 1
ATOM 651 C CA . LEU A 1 83 ? 13.210 -6.464 -22.037 1.00 69.31 83 LEU A CA 1
ATOM 652 C C . LEU A 1 83 ? 13.339 -6.750 -23.542 1.00 69.31 83 LEU A C 1
ATOM 654 O O . LEU A 1 83 ? 13.774 -7.831 -23.928 1.00 69.31 83 LEU A O 1
ATOM 658 N N . ARG A 1 84 ? 12.983 -5.791 -24.405 1.00 70.69 84 ARG A N 1
ATOM 659 C CA . ARG A 1 84 ? 13.103 -5.926 -25.867 1.00 70.69 84 ARG A CA 1
ATOM 660 C C . ARG A 1 84 ? 14.510 -5.622 -26.392 1.00 70.69 84 ARG A C 1
ATOM 662 O O . ARG A 1 84 ? 14.776 -5.911 -27.557 1.00 70.69 84 ARG A O 1
ATOM 669 N N . ARG A 1 85 ? 15.400 -5.024 -25.589 1.00 67.38 85 ARG A N 1
ATOM 670 C CA . ARG A 1 85 ? 16.760 -4.622 -26.001 1.00 67.38 85 ARG A CA 1
ATOM 671 C C . ARG A 1 85 ? 17.804 -4.944 -24.920 1.00 67.38 85 ARG A C 1
ATOM 673 O O . ARG A 1 85 ? 18.352 -4.028 -24.305 1.00 67.38 85 ARG A O 1
ATOM 680 N N . PRO A 1 86 ? 18.148 -6.231 -24.740 1.00 60.94 86 PRO A N 1
ATOM 681 C CA . PRO A 1 86 ? 19.036 -6.679 -23.665 1.00 60.94 86 PRO A CA 1
ATOM 682 C C . PRO A 1 86 ? 20.455 -6.081 -23.716 1.00 60.94 86 PRO A C 1
ATOM 684 O O . PRO A 1 86 ? 21.110 -5.981 -22.683 1.00 60.94 86 PRO A O 1
ATOM 687 N N . SER A 1 87 ? 20.930 -5.610 -24.877 1.00 60.66 87 SER A N 1
ATOM 688 C CA . SER A 1 87 ? 22.279 -5.028 -25.009 1.00 60.66 87 SER A CA 1
ATOM 689 C C . SER A 1 87 ? 22.456 -3.654 -24.331 1.00 60.66 87 SER A C 1
ATOM 691 O O . SER A 1 87 ? 23.561 -3.121 -24.331 1.00 60.66 87 SER A O 1
ATOM 693 N N . ARG A 1 88 ? 21.387 -3.053 -23.780 1.00 58.38 88 ARG A N 1
ATOM 694 C CA . ARG A 1 88 ? 21.389 -1.745 -23.084 1.00 58.38 88 ARG A CA 1
ATOM 695 C C . ARG A 1 88 ? 20.987 -1.836 -21.603 1.00 58.38 88 ARG A C 1
ATOM 697 O O . ARG A 1 88 ? 20.653 -0.820 -20.991 1.00 58.38 88 ARG A O 1
ATOM 704 N N . ASN A 1 89 ? 21.015 -3.044 -21.037 1.00 62.59 89 ASN A N 1
ATOM 705 C CA . ASN A 1 89 ? 20.401 -3.373 -19.749 1.00 62.59 89 ASN A CA 1
ATOM 706 C C . ASN A 1 89 ? 20.795 -2.455 -18.582 1.00 62.59 89 ASN A C 1
ATOM 708 O O . ASN A 1 89 ? 19.922 -2.108 -17.786 1.00 62.59 89 ASN A O 1
ATOM 712 N N . ASP A 1 90 ? 22.047 -2.006 -18.490 1.00 66.75 90 ASP A N 1
ATOM 713 C CA . ASP A 1 90 ? 22.491 -1.207 -17.339 1.00 66.75 90 ASP A CA 1
ATOM 714 C C . ASP A 1 90 ? 21.899 0.207 -17.329 1.00 66.75 90 ASP A C 1
ATOM 716 O O . ASP A 1 90 ? 21.411 0.672 -16.295 1.00 66.75 90 ASP A O 1
ATOM 720 N N . ALA A 1 91 ? 21.847 0.866 -18.491 1.00 66.50 91 ALA A N 1
ATOM 721 C CA . ALA A 1 91 ? 21.242 2.191 -18.626 1.00 66.50 91 ALA A CA 1
ATOM 722 C C . ALA A 1 91 ? 19.724 2.139 -18.384 1.00 66.50 91 ALA A C 1
ATOM 724 O O . ALA A 1 91 ? 19.166 2.994 -17.697 1.00 66.50 91 ALA A O 1
ATOM 725 N N . SER A 1 92 ? 19.049 1.102 -18.891 1.00 75.88 92 SER A N 1
ATOM 726 C CA . SER A 1 92 ? 17.617 0.903 -18.653 1.00 75.88 92 SER A CA 1
ATOM 727 C C . SER A 1 92 ? 17.312 0.603 -17.185 1.00 75.88 92 SER A C 1
ATOM 729 O O . SER A 1 92 ? 16.364 1.158 -16.629 1.00 75.88 92 SER A O 1
ATOM 731 N N . ARG A 1 93 ? 18.137 -0.220 -16.524 1.00 78.88 93 ARG A N 1
ATOM 732 C CA . ARG A 1 93 ? 18.002 -0.519 -15.094 1.00 78.88 93 ARG A CA 1
ATOM 733 C C . ARG A 1 93 ? 18.177 0.737 -14.242 1.00 78.88 93 ARG A C 1
ATOM 735 O O . ARG A 1 93 ? 17.372 0.960 -13.344 1.00 78.88 93 ARG A O 1
ATOM 742 N N . GLN A 1 94 ? 19.173 1.575 -14.536 1.00 83.88 94 GLN A N 1
ATOM 743 C CA . GLN A 1 94 ? 19.374 2.842 -13.824 1.00 83.88 94 GLN A CA 1
ATOM 744 C C . GLN A 1 94 ? 18.184 3.792 -13.980 1.00 83.88 94 GLN A C 1
ATOM 746 O O . GLN A 1 94 ? 17.734 4.360 -12.984 1.00 83.88 94 GLN A O 1
ATOM 751 N N . THR A 1 95 ? 17.626 3.922 -15.187 1.00 84.69 95 THR A N 1
ATOM 752 C CA . THR A 1 95 ? 16.420 4.732 -15.416 1.00 84.69 95 THR A CA 1
ATOM 753 C C . THR A 1 95 ? 15.231 4.210 -14.612 1.00 84.69 95 THR A C 1
ATOM 755 O O . THR A 1 95 ? 14.590 4.986 -13.905 1.00 84.69 95 THR A O 1
ATOM 758 N N . ILE A 1 96 ? 14.966 2.899 -14.646 1.00 84.31 96 ILE A N 1
ATOM 759 C CA . ILE A 1 96 ? 13.869 2.284 -13.883 1.00 84.31 96 ILE A CA 1
ATOM 760 C C . ILE A 1 96 ? 14.063 2.504 -12.379 1.00 84.31 96 ILE A C 1
ATOM 762 O O . ILE A 1 96 ? 13.127 2.926 -11.699 1.00 84.31 96 ILE A O 1
ATOM 766 N N . CYS A 1 97 ? 15.274 2.278 -11.860 1.00 88.12 97 CYS A N 1
ATOM 767 C CA . CYS A 1 97 ? 15.596 2.534 -10.457 1.00 88.12 97 CYS A CA 1
ATOM 768 C C . CYS A 1 97 ? 15.354 4.000 -10.087 1.00 88.12 97 CYS A C 1
ATOM 770 O O . CYS A 1 97 ? 14.728 4.275 -9.068 1.00 88.12 97 CYS A O 1
ATOM 772 N N . ARG A 1 98 ? 15.799 4.948 -10.921 1.00 90.62 98 ARG A N 1
ATOM 773 C CA . ARG A 1 98 ? 15.601 6.382 -10.681 1.00 90.62 98 ARG A CA 1
ATOM 774 C C . ARG A 1 98 ? 14.119 6.745 -10.631 1.00 90.62 98 ARG A C 1
ATOM 776 O O . ARG A 1 98 ? 13.710 7.449 -9.713 1.00 90.62 98 ARG A O 1
ATOM 783 N N . LEU A 1 99 ? 13.321 6.250 -11.576 1.00 91.00 99 LEU A N 1
ATOM 784 C CA . LEU A 1 99 ? 11.878 6.500 -11.616 1.00 91.00 99 LEU A CA 1
ATOM 785 C C . LEU A 1 99 ? 11.163 5.886 -10.407 1.00 91.00 99 LEU A C 1
ATOM 787 O O . LEU A 1 99 ? 10.311 6.535 -9.804 1.00 91.00 99 LEU A O 1
ATOM 791 N N . PHE A 1 100 ? 11.544 4.670 -10.008 1.00 90.12 100 PHE A N 1
ATOM 792 C CA . PHE A 1 100 ? 11.012 4.034 -8.805 1.00 90.12 100 PHE A CA 1
ATOM 793 C C . PHE A 1 100 ? 11.355 4.834 -7.543 1.00 90.12 100 PHE A C 1
ATOM 795 O O . PHE A 1 100 ? 10.478 5.077 -6.719 1.00 90.12 100 PHE A O 1
ATOM 802 N N . VAL A 1 101 ? 12.604 5.291 -7.406 1.00 94.12 101 VAL A N 1
ATOM 803 C CA . VAL A 1 101 ? 13.043 6.119 -6.272 1.00 94.12 101 VAL A CA 1
ATOM 804 C C . VAL A 1 101 ? 12.290 7.447 -6.238 1.00 94.12 101 VAL A C 1
ATOM 806 O O . VAL A 1 101 ? 11.845 7.853 -5.171 1.00 94.12 101 VAL A O 1
ATOM 809 N N . GLN A 1 102 ? 12.096 8.105 -7.384 1.00 94.62 102 GLN A N 1
ATOM 810 C CA . GLN A 1 102 ? 11.310 9.340 -7.468 1.00 94.62 102 GLN A CA 1
ATOM 811 C C . GLN A 1 102 ? 9.859 9.118 -7.032 1.00 94.62 102 GLN A C 1
ATOM 813 O O . GLN A 1 102 ? 9.333 9.887 -6.227 1.00 94.62 102 GLN A O 1
ATOM 818 N N . LEU A 1 103 ? 9.232 8.0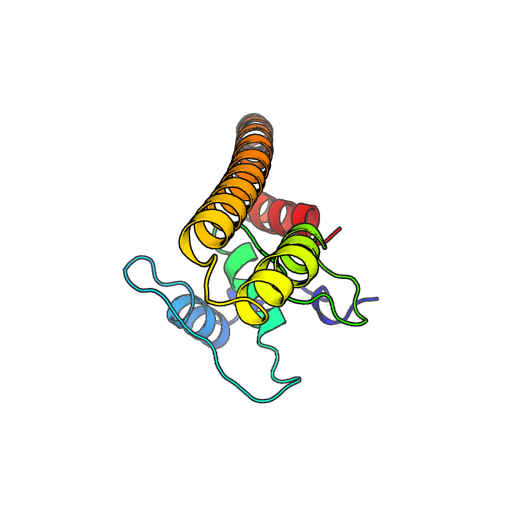40 -7.510 1.00 93.88 103 LEU A N 1
ATOM 819 C CA . LEU A 1 103 ? 7.877 7.675 -7.114 1.00 93.88 103 LEU A CA 1
ATOM 820 C C . LEU A 1 103 ? 7.798 7.383 -5.609 1.00 93.88 103 LEU A C 1
ATOM 822 O O . LEU A 1 103 ? 6.941 7.935 -4.921 1.00 93.88 103 LEU A O 1
ATOM 826 N N . LEU A 1 104 ? 8.708 6.565 -5.080 1.00 95.50 104 LEU A N 1
ATOM 827 C CA . LEU A 1 104 ? 8.753 6.228 -3.659 1.00 95.50 104 LEU A CA 1
ATOM 828 C C . LEU A 1 104 ? 8.959 7.477 -2.795 1.00 95.50 104 LEU A C 1
ATOM 830 O O . LEU A 1 104 ? 8.213 7.683 -1.842 1.00 95.50 104 LEU A O 1
ATOM 834 N N . LEU A 1 105 ? 9.919 8.333 -3.154 1.00 97.31 105 LEU A N 1
ATOM 835 C CA . LEU A 1 105 ? 10.204 9.573 -2.438 1.00 97.31 105 LEU A CA 1
ATOM 836 C C . LEU A 1 105 ? 8.989 10.503 -2.428 1.00 97.31 105 LEU A C 1
ATOM 838 O O . LEU A 1 105 ? 8.625 11.006 -1.370 1.00 97.31 105 LEU A O 1
ATOM 842 N N . SER A 1 106 ? 8.328 10.691 -3.575 1.00 96.19 106 SER A N 1
ATOM 843 C CA . SER A 1 106 ? 7.132 11.538 -3.655 1.00 96.19 106 SER A CA 1
ATOM 844 C C . SER A 1 106 ? 6.035 11.065 -2.696 1.00 96.19 106 SER A C 1
ATOM 846 O O . SER A 1 106 ? 5.472 11.862 -1.947 1.00 96.19 106 SER A O 1
ATOM 848 N N . ARG A 1 107 ? 5.798 9.750 -2.626 1.00 95.44 107 ARG A N 1
ATOM 849 C CA . ARG A 1 107 ? 4.803 9.169 -1.721 1.00 95.44 107 ARG A CA 1
ATOM 850 C C . ARG A 1 107 ? 5.223 9.229 -0.262 1.00 95.44 107 ARG A C 1
ATOM 852 O O . ARG A 1 107 ? 4.365 9.444 0.585 1.00 95.44 107 ARG A O 1
ATOM 859 N N . LEU A 1 108 ? 6.512 9.082 0.040 1.00 97.31 108 LEU A N 1
ATOM 860 C CA . LEU A 1 108 ? 7.035 9.256 1.396 1.00 97.31 108 LEU A CA 1
ATOM 861 C C . LEU A 1 108 ? 6.890 10.701 1.883 1.00 97.31 108 LEU A C 1
ATOM 863 O O . LEU A 1 108 ? 6.558 10.905 3.045 1.00 97.31 108 LEU A O 1
ATOM 867 N N . LEU A 1 109 ? 7.078 11.696 1.011 1.00 97.94 109 LEU A N 1
ATOM 868 C CA . LEU A 1 109 ? 6.849 13.103 1.354 1.00 97.94 109 LEU A CA 1
ATOM 869 C C . LEU A 1 109 ? 5.370 13.379 1.640 1.00 97.94 109 LEU A C 1
ATOM 871 O O . LEU A 1 109 ? 5.044 13.985 2.658 1.00 97.94 109 LEU A O 1
ATOM 875 N N . VAL A 1 110 ? 4.467 12.886 0.785 1.00 96.69 110 VAL A N 1
ATOM 876 C CA . VAL A 1 110 ? 3.016 12.991 1.020 1.00 96.69 110 VAL A CA 1
ATOM 877 C C . VAL A 1 110 ? 2.621 12.274 2.310 1.00 96.69 110 VAL A C 1
ATOM 879 O O . VAL A 1 110 ? 1.867 12.821 3.111 1.00 96.69 110 VAL A O 1
ATOM 882 N N . PHE A 1 111 ? 3.175 11.085 2.549 1.00 97.19 111 PHE A N 1
ATOM 883 C CA . PHE A 1 111 ? 2.947 10.331 3.775 1.00 97.19 111 PHE A CA 1
ATOM 884 C C . PHE A 1 111 ? 3.439 11.082 5.016 1.00 97.19 111 PHE A C 1
ATOM 886 O O . PHE A 1 111 ? 2.733 11.144 6.017 1.00 97.19 111 PHE A O 1
ATOM 893 N N . HIS A 1 112 ? 4.620 11.697 4.945 1.00 97.12 112 HIS A N 1
ATOM 894 C CA . HIS A 1 112 ? 5.168 12.499 6.033 1.00 97.12 112 HIS A CA 1
ATOM 895 C C . HIS A 1 112 ? 4.238 13.663 6.393 1.00 97.12 112 HIS A C 1
ATOM 897 O O . HIS A 1 112 ? 3.875 13.810 7.559 1.00 97.12 112 HIS A O 1
ATOM 903 N N . MET A 1 113 ? 3.778 14.422 5.393 1.00 96.75 113 MET A N 1
ATOM 904 C CA . MET A 1 113 ? 2.808 15.504 5.601 1.00 96.75 113 MET A CA 1
ATOM 905 C C . MET A 1 113 ? 1.490 14.982 6.185 1.00 96.75 113 MET A C 1
ATOM 907 O O . MET A 1 113 ? 0.944 15.577 7.112 1.00 96.75 113 MET A O 1
ATOM 911 N N . PHE A 1 114 ? 0.991 13.846 5.690 1.00 96.50 114 PHE A N 1
ATOM 912 C CA . PHE A 1 114 ? -0.221 13.216 6.213 1.00 96.50 114 PHE A CA 1
ATOM 913 C C . PHE A 1 114 ? -0.082 12.854 7.698 1.00 96.50 114 PHE A C 1
ATOM 915 O O . PHE A 1 114 ? -0.972 13.153 8.492 1.00 96.50 114 PHE A O 1
ATOM 922 N N . VAL A 1 115 ? 1.043 12.248 8.091 1.00 95.81 115 VAL A N 1
ATOM 923 C CA . VAL A 1 115 ? 1.310 11.882 9.489 1.00 95.81 115 VAL A CA 1
ATOM 924 C C . VAL A 1 115 ? 1.420 13.122 10.373 1.00 95.81 115 VAL A C 1
ATOM 926 O O . VAL A 1 115 ? 0.850 13.118 11.459 1.00 95.81 115 VAL A O 1
ATOM 929 N N . GLN A 1 116 ? 2.080 14.190 9.917 1.00 95.88 116 GLN A N 1
ATOM 930 C CA . GLN A 1 116 ? 2.156 15.451 10.668 1.00 95.88 116 GLN A CA 1
ATOM 931 C C . GLN A 1 116 ? 0.765 16.040 10.938 1.00 95.88 116 GLN A C 1
ATOM 933 O O . GLN A 1 116 ? 0.474 16.468 12.052 1.00 95.88 116 GLN A O 1
ATOM 938 N N . LEU A 1 117 ? -0.125 16.010 9.943 1.00 94.75 117 LEU A N 1
ATOM 939 C CA . LEU A 1 117 ? -1.507 16.459 10.116 1.00 94.75 117 LEU A CA 1
ATOM 940 C C . LEU A 1 117 ? -2.285 15.556 11.083 1.00 94.75 117 LEU A C 1
ATOM 942 O O . LEU A 1 117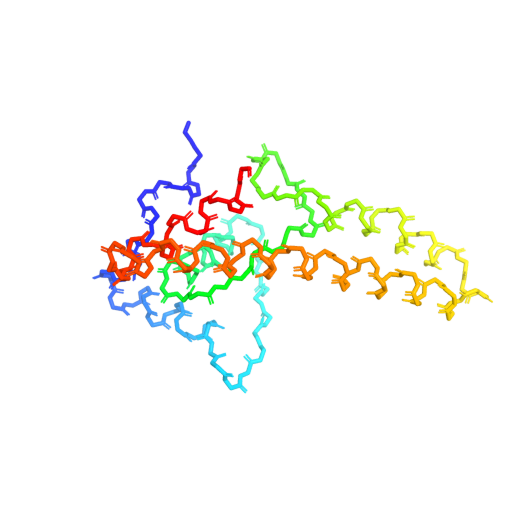 ? -2.973 16.062 11.966 1.00 94.75 117 LEU A O 1
ATOM 946 N N . ALA A 1 118 ? -2.131 14.235 10.964 1.00 94.62 118 ALA A N 1
ATOM 947 C CA . ALA A 1 118 ? -2.776 13.264 11.848 1.00 94.62 118 ALA A CA 1
ATOM 948 C C . ALA A 1 118 ? -2.289 13.363 13.306 1.00 94.62 118 ALA A C 1
ATOM 950 O O . ALA A 1 118 ? -3.052 13.117 14.238 1.00 94.62 118 ALA A O 1
ATOM 951 N N . GLN A 1 119 ? -1.022 13.729 13.525 1.00 94.56 119 GLN A N 1
ATOM 952 C CA . GLN A 1 119 ? -0.472 13.963 14.864 1.00 94.56 119 GLN A CA 1
ATOM 953 C C . GLN A 1 119 ? -1.174 15.125 15.565 1.00 94.56 119 GLN A C 1
ATOM 955 O O . GLN A 1 119 ? -1.489 15.008 16.748 1.00 94.56 119 GLN A O 1
ATOM 960 N N . ASN A 1 120 ? -1.492 16.195 14.833 1.00 92.62 120 ASN A N 1
ATOM 961 C CA . ASN A 1 120 ? -2.188 17.359 15.385 1.00 92.62 120 ASN A CA 1
ATOM 962 C C . ASN A 1 120 ? -3.619 17.033 15.845 1.00 92.62 120 ASN A C 1
ATOM 964 O O . ASN A 1 120 ? -4.145 17.706 16.728 1.00 92.62 120 ASN A O 1
ATOM 968 N N . THR A 1 121 ? -4.246 16.005 15.267 1.00 91.06 121 THR A N 1
ATOM 969 C CA . THR A 1 121 ? -5.605 15.552 15.611 1.00 91.06 121 THR A CA 1
ATOM 970 C C . THR A 1 121 ? -5.635 14.322 16.523 1.00 91.06 121 THR A C 1
ATOM 972 O O . THR A 1 121 ? -6.713 13.904 16.939 1.00 91.06 121 THR A O 1
ATOM 975 N N . GLY A 1 122 ? -4.474 13.742 16.842 1.00 92.06 122 GLY A N 1
ATOM 976 C CA . GLY A 1 122 ? -4.341 12.478 17.566 1.00 92.06 122 GLY A CA 1
ATOM 977 C C . GLY A 1 122 ? -4.422 11.260 16.639 1.00 92.06 122 GLY A C 1
ATOM 978 O O . GLY A 1 122 ? -5.461 10.972 16.045 1.00 92.06 122 GLY A O 1
ATOM 979 N N . ILE A 1 123 ? -3.321 10.508 16.535 1.00 92.06 123 ILE A N 1
ATOM 980 C CA . ILE A 1 123 ? -3.243 9.320 15.673 1.00 92.06 123 ILE A CA 1
ATOM 981 C C . ILE A 1 123 ? -4.190 8.225 16.181 1.00 92.06 123 ILE A C 1
ATOM 983 O O . ILE A 1 123 ? -4.200 7.880 17.360 1.00 92.06 123 ILE A O 1
ATOM 987 N N . SER A 1 124 ? -4.929 7.620 15.254 1.00 91.19 124 SER A N 1
ATOM 988 C CA . SER A 1 124 ? -5.834 6.493 15.501 1.00 91.19 124 SER A CA 1
ATOM 989 C C . SER A 1 124 ? -5.858 5.540 14.302 1.00 91.19 124 SER A C 1
ATOM 991 O O . SER A 1 124 ? -5.408 5.903 13.213 1.00 91.19 124 SER A O 1
ATOM 993 N N . GLU A 1 125 ? -6.424 4.341 14.467 1.00 88.50 125 GLU A N 1
ATOM 994 C CA . GLU A 1 125 ? -6.573 3.350 13.382 1.00 88.50 125 GLU A CA 1
ATOM 995 C C . GLU A 1 125 ? -7.346 3.901 12.172 1.00 88.50 125 GLU A C 1
ATOM 997 O O . GLU A 1 125 ? -7.054 3.570 11.022 1.00 88.50 125 GLU A O 1
ATOM 1002 N N . TYR A 1 126 ? -8.269 4.836 12.411 1.00 92.00 126 TYR A N 1
ATOM 1003 C CA . TYR A 1 126 ? -8.993 5.541 11.355 1.00 92.00 126 TYR A CA 1
ATOM 1004 C C . TYR A 1 126 ? -8.053 6.243 10.360 1.00 92.00 126 TYR A C 1
ATOM 1006 O O . TYR A 1 126 ? -8.306 6.232 9.154 1.00 92.00 126 TYR A O 1
ATOM 1014 N N . HIS A 1 127 ? -6.925 6.785 10.830 1.00 95.44 127 HIS A N 1
ATOM 1015 C CA . HIS A 1 127 ? -5.958 7.470 9.973 1.00 95.44 127 HIS A CA 1
ATOM 1016 C C . HIS A 1 127 ? -5.232 6.515 9.019 1.00 95.44 127 HIS A C 1
ATOM 1018 O O . HIS A 1 127 ? -4.933 6.906 7.892 1.00 95.44 127 HIS A O 1
ATOM 1024 N N . LYS A 1 128 ? -5.002 5.254 9.412 1.00 94.94 128 LYS A N 1
ATOM 1025 C CA . LYS A 1 128 ? -4.418 4.233 8.524 1.00 94.94 128 LYS A CA 1
ATOM 1026 C C . LYS A 1 128 ? -5.375 3.894 7.384 1.00 94.94 128 LYS A C 1
ATOM 1028 O O . LYS A 1 128 ? -4.981 3.863 6.219 1.00 94.94 128 LYS A O 1
ATOM 1033 N N . LYS A 1 129 ? -6.664 3.731 7.705 1.00 94.56 129 LYS A N 1
ATOM 1034 C CA . LYS A 1 129 ? -7.723 3.533 6.706 1.00 94.56 129 L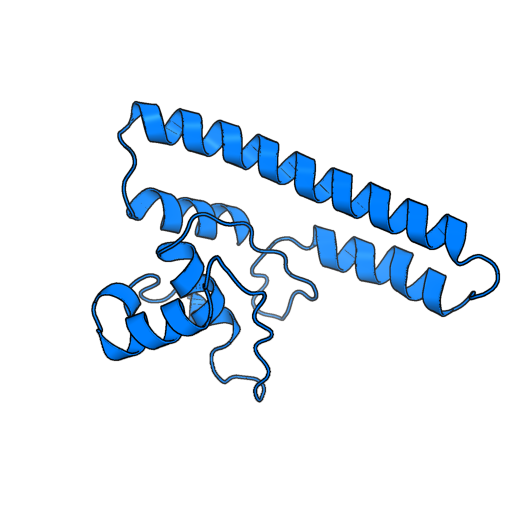YS A CA 1
ATOM 1035 C C . LYS A 1 129 ? -7.848 4.732 5.763 1.00 94.56 129 LYS A C 1
ATOM 1037 O O . LYS A 1 129 ? -7.913 4.538 4.552 1.00 94.56 129 LYS A O 1
ATOM 1042 N N . LEU A 1 130 ? -7.843 5.957 6.290 1.00 94.69 130 LEU A N 1
ATOM 1043 C CA . LEU A 1 130 ? -7.837 7.171 5.468 1.00 94.69 130 LEU A CA 1
ATOM 1044 C C . LEU A 1 130 ? -6.620 7.237 4.546 1.00 94.69 130 LEU A C 1
ATOM 1046 O O . LEU A 1 130 ? -6.763 7.547 3.365 1.00 94.69 130 LEU A O 1
ATOM 1050 N N . TRP A 1 131 ? -5.440 6.905 5.066 1.00 96.19 131 TRP A N 1
ATOM 1051 C CA . TRP A 1 131 ? -4.212 6.876 4.286 1.00 96.19 131 TRP A CA 1
ATOM 1052 C C . TRP A 1 131 ? -4.263 5.860 3.145 1.00 96.19 131 TRP A C 1
ATOM 1054 O O . TRP A 1 131 ? -3.826 6.150 2.034 1.00 96.19 131 TRP A O 1
ATOM 1064 N N . LEU A 1 132 ? -4.829 4.675 3.379 1.00 95.25 132 LEU A N 1
ATOM 1065 C CA . LEU A 1 132 ? -5.074 3.720 2.304 1.00 95.25 132 LEU A CA 1
ATOM 1066 C C . LEU A 1 132 ? -6.015 4.314 1.249 1.00 95.25 132 LEU A C 1
ATOM 1068 O O . LEU A 1 132 ? -5.690 4.287 0.067 1.00 95.25 132 LEU A O 1
ATOM 1072 N N . ILE A 1 133 ? -7.147 4.892 1.659 1.00 93.50 133 ILE A N 1
ATOM 1073 C CA . ILE A 1 133 ? -8.119 5.487 0.728 1.00 93.50 133 ILE A CA 1
ATOM 1074 C C . ILE A 1 133 ? -7.473 6.585 -0.128 1.00 93.50 133 ILE A C 1
ATOM 1076 O O . ILE A 1 133 ? -7.719 6.626 -1.331 1.00 93.50 133 ILE A O 1
ATOM 1080 N N . ALA A 1 134 ? -6.614 7.421 0.462 1.00 93.50 134 ALA A N 1
ATOM 1081 C CA . ALA A 1 134 ? -5.885 8.478 -0.241 1.00 93.50 134 ALA A CA 1
ATOM 1082 C C . ALA A 1 134 ? -4.913 7.956 -1.317 1.00 93.50 134 ALA A C 1
ATOM 1084 O O . ALA A 1 134 ? -4.517 8.710 -2.194 1.00 93.50 134 ALA A O 1
ATOM 1085 N N . GLN A 1 135 ? -4.520 6.680 -1.262 1.00 93.00 135 GLN A N 1
ATOM 1086 C CA . GLN A 1 135 ? -3.662 6.045 -2.269 1.00 93.00 135 GLN A CA 1
ATOM 1087 C C . GLN A 1 135 ? -4.449 5.323 -3.369 1.00 93.00 135 GLN A C 1
ATOM 1089 O O . GLN A 1 135 ? -3.863 4.928 -4.379 1.00 93.00 135 GLN A O 1
ATOM 1094 N N . LEU A 1 136 ? -5.747 5.087 -3.147 1.00 89.12 136 LEU A N 1
ATOM 1095 C CA . LEU A 1 136 ? -6.624 4.341 -4.050 1.00 89.12 136 LEU A CA 1
ATOM 1096 C C . LEU A 1 136 ? -7.413 5.231 -5.015 1.00 89.12 136 LEU A C 1
ATOM 1098 O O . LEU A 1 136 ? -8.097 4.686 -5.880 1.00 89.12 136 LEU A O 1
ATOM 1102 N N . ARG A 1 137 ? -7.325 6.555 -4.862 1.00 69.75 137 ARG A N 1
ATOM 1103 C CA . ARG A 1 137 ? -8.002 7.569 -5.675 1.00 69.75 137 ARG A CA 1
ATOM 1104 C C . ARG A 1 137 ? -7.027 8.620 -6.176 1.00 69.75 137 ARG A C 1
ATOM 1106 O O . ARG A 1 137 ? -6.031 8.865 -5.464 1.00 69.75 137 ARG A O 1
#

Radius of gyration: 17.07 Å; chains: 1; bounding box: 42×35×44 Å

Sequence (137 aa):
PCMLLHDLGSFSDDPVLRERVNGIFNKDRHTFLVNAPGTGKTRLAFEGLCQNWGLYFTAAVDSSDLGSNDMNRILRNEVRWALRRPSRNDASRQTICRLFVQLLLSRLLVFHMFVQLAQNTGISEYHKKLWLIAQLR